Protein AF-A0A938Z7Q1-F1 (afdb_monomer)

Sequence (44 aa):
NLFSEEVMVVCETDKSVELPEEIACLGIWKEKIYGISKVTVYVR

Radius of gyration: 10.9 Å; Cα contacts (8 Å, |Δi|>4): 69; chains: 1; bounding box: 32×15×24 Å

Secon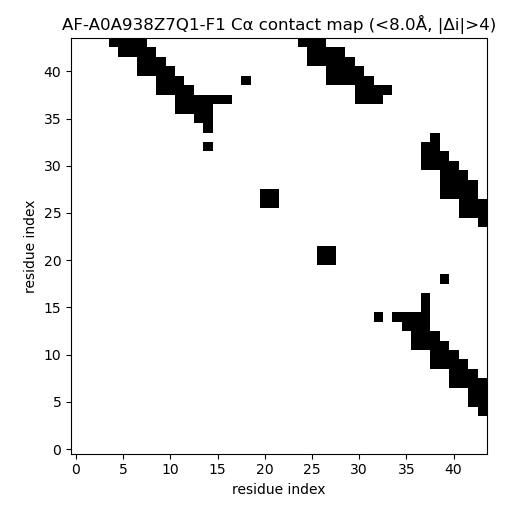dary structure (DSSP, 8-state):
--S-TT-EEEEEEETTPPPPSEETTEEEEEEEEETTEEEEEEE-

Structure (mmCIF, N/CA/C/O backbone):
data_AF-A0A938Z7Q1-F1
#
_entry.id   AF-A0A938Z7Q1-F1
#
loop_
_atom_site.group_PDB
_atom_site.id
_atom_site.type_sy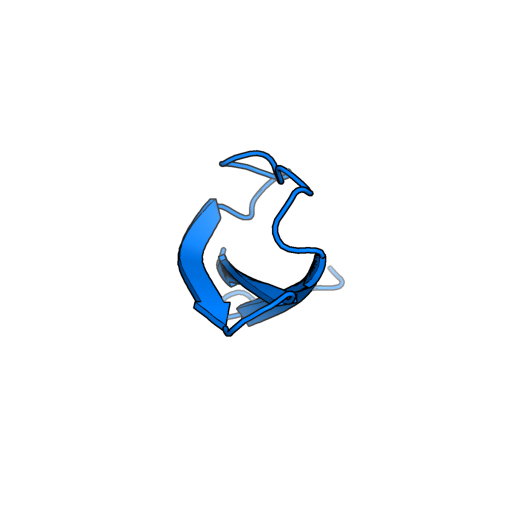mbol
_atom_site.label_atom_id
_atom_site.label_alt_id
_atom_site.label_comp_id
_atom_site.label_asym_id
_atom_site.label_entity_id
_atom_site.label_seq_id
_atom_site.pdbx_PDB_ins_code
_atom_site.Cartn_x
_atom_site.Cartn_y
_atom_site.Cartn_z
_atom_site.occupancy
_atom_site.B_iso_or_equiv
_atom_site.auth_seq_id
_atom_site.auth_comp_id
_atom_site.auth_asym_id
_atom_site.auth_atom_id
_atom_site.pdbx_PDB_model_num
ATOM 1 N N . ASN A 1 1 ? -17.140 -5.518 7.358 1.00 76.94 1 ASN A N 1
ATOM 2 C CA . ASN A 1 1 ? -15.951 -4.651 7.233 1.00 76.94 1 ASN A CA 1
ATOM 3 C C .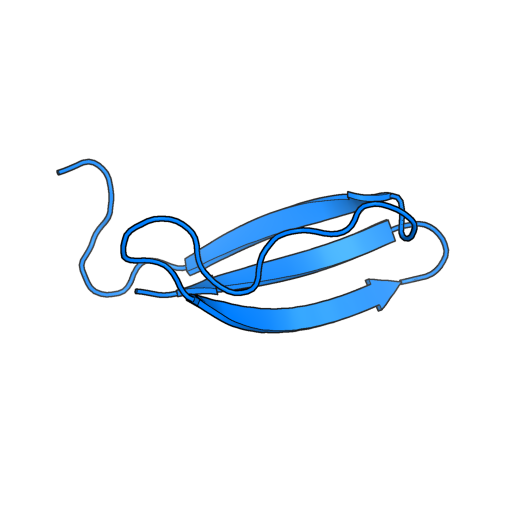 ASN A 1 1 ? -14.736 -5.570 7.164 1.00 76.94 1 ASN A C 1
ATOM 5 O O . ASN A 1 1 ? -14.619 -6.403 8.050 1.00 76.94 1 ASN A O 1
ATOM 9 N N . LEU A 1 2 ? -13.943 -5.523 6.088 1.00 91.75 2 LEU A N 1
ATOM 10 C CA . LEU A 1 2 ? -12.797 -6.431 5.864 1.00 91.75 2 LEU A CA 1
ATOM 11 C C . LEU A 1 2 ? -11.523 -5.977 6.592 1.00 91.75 2 LEU A C 1
ATOM 13 O O . LEU A 1 2 ? -10.628 -6.786 6.809 1.00 91.75 2 LEU A O 1
ATOM 17 N N . PHE A 1 3 ? -11.458 -4.703 6.981 1.00 94.94 3 PHE A N 1
ATOM 18 C CA . PHE A 1 3 ? -10.309 -4.112 7.652 1.00 94.94 3 PHE A CA 1
ATOM 19 C C . PHE A 1 3 ? -10.647 -3.766 9.102 1.00 94.94 3 PHE A C 1
ATOM 21 O O . PHE A 1 3 ? -11.709 -3.193 9.373 1.00 94.94 3 PHE A O 1
ATOM 28 N N . SER A 1 4 ? -9.740 -4.108 10.020 1.00 96.62 4 SER A N 1
ATOM 29 C CA . SER A 1 4 ? -9.758 -3.595 11.392 1.00 96.62 4 SER A CA 1
ATOM 30 C C . SER A 1 4 ? -9.518 -2.083 11.403 1.00 96.62 4 SER A C 1
ATOM 32 O O . SER A 1 4 ? -9.051 -1.512 10.417 1.00 96.62 4 SER A O 1
ATOM 34 N N . GLU A 1 5 ? -9.843 -1.420 12.514 1.00 95.00 5 GLU A N 1
ATOM 35 C CA . GLU A 1 5 ? -9.590 0.021 12.660 1.00 95.00 5 GLU A CA 1
ATOM 36 C C . GLU A 1 5 ? -8.093 0.351 12.633 1.00 95.00 5 GLU A C 1
ATOM 38 O O . GLU A 1 5 ? -7.709 1.342 12.031 1.00 95.00 5 GLU A O 1
ATOM 43 N N . GLU A 1 6 ? -7.246 -0.534 13.160 1.00 96.06 6 GLU A N 1
ATOM 44 C CA . GLU A 1 6 ? -5.784 -0.381 13.180 1.00 96.06 6 GLU A CA 1
ATOM 45 C C . GLU A 1 6 ? -5.090 -1.189 12.062 1.00 96.06 6 GLU A C 1
ATOM 47 O O . GLU A 1 6 ? -4.010 -1.749 12.253 1.00 96.06 6 GLU A O 1
ATOM 52 N N . VAL A 1 7 ? -5.738 -1.351 10.901 1.00 97.44 7 VAL A N 1
ATOM 53 C CA . VAL A 1 7 ? -5.155 -2.121 9.790 1.00 97.44 7 VAL A CA 1
ATOM 54 C C . VAL A 1 7 ? -3.886 -1.454 9.248 1.00 97.44 7 VAL A C 1
ATOM 56 O O . VAL A 1 7 ? -3.818 -0.236 9.096 1.00 97.44 7 VAL A O 1
ATOM 59 N N . MET A 1 8 ? -2.910 -2.278 8.868 1.00 97.94 8 MET A N 1
ATOM 60 C CA . MET A 1 8 ? -1.758 -1.868 8.072 1.00 97.94 8 MET A CA 1
ATOM 61 C C . MET A 1 8 ? -1.726 -2.692 6.786 1.00 97.94 8 MET A C 1
ATOM 63 O O . MET A 1 8 ? -1.600 -3.917 6.829 1.00 97.94 8 MET A O 1
ATOM 67 N N . VAL A 1 9 ? -1.856 -2.029 5.639 1.00 98.19 9 VAL A N 1
ATOM 68 C CA . VAL A 1 9 ? -1.801 -2.663 4.318 1.00 98.19 9 VAL A CA 1
ATOM 69 C C . VAL A 1 9 ? -0.431 -2.394 3.715 1.00 98.19 9 VAL A C 1
ATOM 71 O O . VAL A 1 9 ? -0.054 -1.243 3.518 1.00 98.19 9 VAL A O 1
ATOM 74 N N . VAL A 1 10 ? 0.319 -3.455 3.426 1.00 98.38 10 VAL A N 1
ATOM 75 C CA . VAL A 1 10 ? 1.650 -3.363 2.817 1.00 98.38 10 VAL A CA 1
ATOM 76 C C . VAL A 1 10 ? 1.559 -3.803 1.362 1.00 98.38 10 VAL A C 1
ATOM 78 O O . VAL A 1 10 ? 1.226 -4.952 1.078 1.00 98.38 10 VAL A O 1
ATOM 81 N N . CYS A 1 11 ? 1.871 -2.888 0.453 1.00 98.56 11 CYS A N 1
ATOM 82 C CA . CYS A 1 11 ? 1.961 -3.138 -0.978 1.00 98.56 11 CYS A CA 1
ATOM 83 C C . CYS A 1 11 ? 3.437 -3.215 -1.375 1.00 98.56 11 CYS A C 1
ATOM 85 O O . CYS A 1 11 ? 4.190 -2.285 -1.092 1.00 98.56 11 CYS A O 1
ATOM 87 N N . GLU A 1 12 ? 3.847 -4.289 -2.051 1.00 98.62 12 GLU A N 1
ATOM 88 C CA . GLU A 1 12 ? 5.142 -4.366 -2.733 1.00 98.62 12 GLU A CA 1
ATOM 89 C C . GLU A 1 12 ? 4.912 -4.356 -4.246 1.00 98.62 12 GLU A C 1
ATOM 91 O O . GLU A 1 12 ? 4.157 -5.171 -4.779 1.00 98.62 12 GLU A O 1
ATOM 96 N N . THR A 1 13 ? 5.551 -3.417 -4.937 1.00 98.75 13 THR A N 1
ATOM 97 C CA 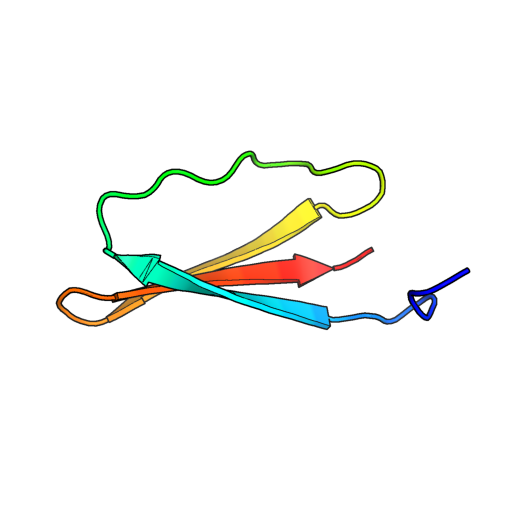. THR A 1 13 ? 5.442 -3.228 -6.388 1.00 98.75 13 THR A CA 1
ATOM 98 C C . THR A 1 13 ? 6.821 -3.016 -7.006 1.00 98.75 13 THR A C 1
ATOM 100 O O . THR A 1 13 ? 7.801 -2.804 -6.292 1.00 98.75 13 THR A O 1
ATOM 103 N N . ASP A 1 14 ? 6.918 -2.999 -8.339 1.00 98.69 14 ASP A N 1
ATOM 104 C CA . ASP A 1 14 ? 8.084 -2.395 -8.995 1.00 98.69 14 ASP A CA 1
ATOM 105 C C . ASP A 1 14 ? 8.194 -0.907 -8.609 1.00 98.69 14 ASP A C 1
ATOM 107 O O . ASP A 1 14 ? 7.187 -0.236 -8.351 1.00 98.69 14 ASP A O 1
ATOM 111 N N . LYS A 1 15 ? 9.419 -0.380 -8.569 1.00 98.25 15 LYS A N 1
ATOM 112 C CA . LYS A 1 15 ? 9.716 0.999 -8.164 1.00 98.25 15 LYS A CA 1
ATOM 113 C C . LYS A 1 15 ? 9.054 2.070 -9.028 1.00 98.25 15 LYS A C 1
ATOM 115 O O . LYS A 1 15 ? 8.928 3.199 -8.566 1.00 98.25 15 LYS A O 1
ATOM 120 N N . SER A 1 16 ? 8.687 1.733 -10.262 1.00 98.25 16 SER A N 1
ATOM 121 C CA . SER A 1 16 ? 8.039 2.644 -11.210 1.00 98.25 16 SER A CA 1
ATOM 122 C C . SER A 1 16 ? 6.528 2.772 -11.012 1.00 98.25 16 SER A C 1
ATOM 124 O O . SER A 1 16 ? 5.913 3.654 -11.606 1.00 98.25 16 SER A O 1
ATOM 126 N N . VAL A 1 17 ? 5.916 1.900 -10.206 1.00 98.50 17 VAL A N 1
ATOM 127 C CA . VAL A 1 17 ? 4.470 1.927 -9.967 1.00 98.50 17 VAL A CA 1
ATOM 128 C C . VAL A 1 17 ? 4.136 3.048 -8.997 1.00 98.50 17 VAL A C 1
ATOM 130 O O . VAL A 1 17 ? 4.621 3.056 -7.871 1.00 98.50 17 VAL A O 1
ATOM 133 N N . GLU A 1 18 ? 3.274 3.971 -9.407 1.00 98.19 18 GLU A N 1
ATOM 134 C CA . GLU A 1 18 ? 2.751 5.030 -8.544 1.00 98.19 18 GLU A CA 1
ATOM 135 C C . GLU A 1 18 ? 1.386 4.625 -7.987 1.00 98.19 18 GLU A C 1
ATOM 137 O O . GLU A 1 18 ? 0.442 4.379 -8.742 1.00 98.19 18 GLU A O 1
ATOM 142 N N . LEU A 1 19 ? 1.295 4.527 -6.660 1.00 98.56 19 LEU A N 1
ATOM 143 C CA . LEU A 1 19 ? 0.041 4.295 -5.953 1.00 98.56 19 LEU A CA 1
ATOM 144 C C . LEU A 1 19 ? -0.510 5.644 -5.456 1.00 98.56 19 LEU A C 1
ATOM 146 O O . LEU A 1 19 ? 0.271 6.534 -5.126 1.00 98.56 19 LEU A O 1
ATOM 150 N N . PRO A 1 20 ? -1.839 5.835 -5.426 1.00 98.38 20 PRO A N 1
ATOM 151 C CA . PRO A 1 20 ? -2.440 7.104 -5.017 1.00 98.38 20 PRO A CA 1
ATOM 152 C C . PRO A 1 20 ? -2.263 7.356 -3.514 1.00 98.38 20 PRO A C 1
ATOM 154 O O . PRO A 1 20 ? -2.305 6.419 -2.722 1.00 98.38 20 PRO A O 1
ATOM 157 N N . GLU A 1 21 ? -2.141 8.618 -3.101 1.00 97.88 21 GLU A N 1
ATOM 158 C CA . GLU A 1 21 ? -1.970 8.993 -1.684 1.00 97.88 21 GLU A CA 1
ATOM 159 C C . GLU A 1 21 ? -3.104 8.474 -0.781 1.00 97.88 21 GLU A C 1
ATOM 161 O O . GLU A 1 21 ? -2.859 8.089 0.365 1.00 97.88 21 GLU A O 1
ATOM 166 N N . GLU A 1 22 ? -4.324 8.388 -1.323 1.00 97.75 22 GLU A N 1
ATOM 167 C CA . GLU A 1 22 ? -5.516 7.896 -0.633 1.00 97.75 22 GLU A CA 1
ATOM 168 C C . GLU A 1 22 ? -6.259 6.833 -1.459 1.00 97.75 22 GLU A C 1
ATOM 170 O O . GLU A 1 22 ? -6.456 6.968 -2.671 1.00 97.75 22 GLU A O 1
ATOM 175 N N . ILE A 1 23 ? -6.7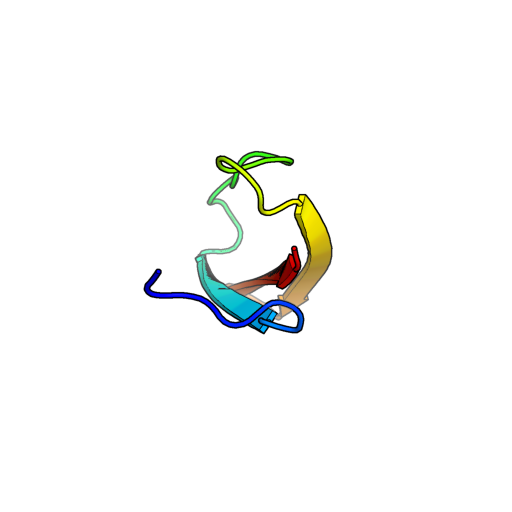24 5.774 -0.788 1.00 97.25 23 ILE A N 1
ATOM 176 C CA . ILE A 1 23 ? -7.619 4.747 -1.338 1.00 97.25 23 ILE A CA 1
ATOM 177 C C . ILE A 1 23 ? -8.766 4.529 -0.350 1.00 97.25 23 ILE A C 1
ATOM 179 O O . ILE A 1 23 ? -8.621 3.850 0.667 1.00 97.25 23 ILE A O 1
ATOM 183 N N . ALA A 1 24 ? -9.947 5.058 -0.670 1.00 95.31 24 ALA A N 1
ATOM 184 C CA . ALA A 1 24 ? -11.117 5.017 0.207 1.00 95.31 24 ALA A CA 1
ATOM 185 C C . ALA A 1 24 ? -10.832 5.611 1.603 1.00 95.31 24 ALA A C 1
ATOM 187 O O . ALA A 1 24 ? -10.745 6.822 1.732 1.00 95.31 24 ALA A O 1
ATOM 188 N N . CYS A 1 25 ? -10.721 4.776 2.641 1.00 94.69 25 CYS A N 1
ATOM 189 C CA . CYS A 1 25 ? -10.422 5.203 4.017 1.00 94.69 25 CYS A CA 1
ATOM 190 C C . CYS A 1 25 ? -8.960 4.966 4.410 1.00 94.69 25 CYS A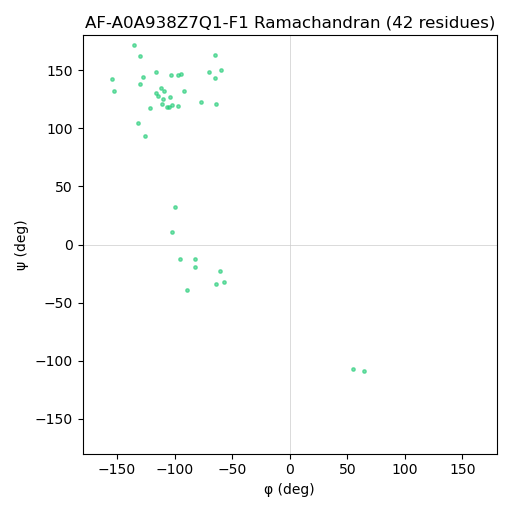 C 1
ATOM 192 O O . CYS A 1 25 ? -8.649 5.005 5.588 1.00 94.69 25 CYS A O 1
ATOM 194 N N . LEU A 1 26 ? -8.100 4.634 3.448 1.00 97.75 26 LEU A N 1
ATOM 195 C CA . LEU A 1 26 ? -6.698 4.326 3.677 1.00 97.75 26 LEU A CA 1
ATOM 196 C C . LEU A 1 26 ? -5.823 5.452 3.127 1.00 97.75 26 LEU A C 1
ATOM 198 O O . LEU A 1 26 ? -5.990 5.830 1.968 1.00 97.75 26 LEU A O 1
ATOM 202 N N . GLY A 1 27 ? -4.868 5.925 3.921 1.00 98.31 27 GLY A N 1
ATOM 203 C CA . GLY A 1 27 ? -3.848 6.893 3.514 1.00 98.31 27 GLY A CA 1
ATOM 204 C C . GLY A 1 27 ? -2.444 6.297 3.583 1.00 98.31 27 GLY A C 1
ATOM 205 O O . GLY A 1 27 ? -2.172 5.423 4.415 1.00 98.31 27 GLY A O 1
ATOM 206 N N . ILE A 1 28 ? -1.543 6.746 2.706 1.00 98.50 28 ILE A N 1
ATOM 207 C CA . ILE A 1 28 ? -0.132 6.347 2.758 1.00 98.50 28 ILE A CA 1
ATOM 208 C C . ILE A 1 28 ? 0.490 6.858 4.060 1.00 98.50 28 ILE A C 1
ATOM 210 O O . ILE A 1 28 ? 0.579 8.057 4.310 1.00 98.50 28 ILE A O 1
ATOM 214 N N . TRP A 1 29 ? 1.000 5.934 4.868 1.00 98.44 29 TRP A N 1
ATOM 215 C CA . TRP A 1 29 ? 1.824 6.261 6.027 1.00 98.44 29 TRP A CA 1
ATOM 216 C C . TRP A 1 29 ? 3.306 6.343 5.665 1.00 98.44 29 TRP A C 1
ATOM 218 O O . TRP A 1 29 ? 4.045 7.179 6.189 1.00 98.44 29 TRP A O 1
ATOM 228 N N . LYS A 1 30 ? 3.772 5.441 4.794 1.00 98.12 30 LYS A N 1
ATOM 229 C CA . LYS A 1 30 ? 5.190 5.342 4.453 1.00 98.12 30 LYS A CA 1
ATOM 230 C C . LYS A 1 30 ? 5.406 4.734 3.083 1.00 98.12 30 LYS A C 1
ATOM 232 O O . LYS A 1 30 ? 4.786 3.734 2.743 1.00 98.12 30 LYS A O 1
ATOM 237 N N . GLU A 1 31 ? 6.403 5.253 2.379 1.00 98.12 31 GLU A N 1
ATOM 238 C CA . GLU A 1 31 ? 6.924 4.655 1.154 1.00 98.12 31 GLU A CA 1
ATOM 239 C C . GLU A 1 31 ? 8.429 4.478 1.238 1.00 98.12 31 GLU A C 1
ATOM 241 O O . GLU A 1 31 ? 9.147 5.289 1.836 1.00 98.12 31 GLU A O 1
ATOM 246 N N . LYS A 1 32 ? 8.927 3.389 0.654 1.00 98.50 32 LYS A N 1
ATOM 247 C CA . LYS A 1 32 ? 10.362 3.158 0.550 1.00 98.50 32 LYS A CA 1
ATOM 248 C C . LYS A 1 32 ? 10.725 2.297 -0.648 1.00 98.50 32 LYS A C 1
ATOM 250 O O . LYS A 1 32 ? 10.173 1.221 -0.841 1.00 98.50 32 LYS A O 1
ATOM 255 N N . ILE A 1 33 ? 11.725 2.749 -1.399 1.00 98.56 33 ILE A N 1
ATOM 256 C CA . ILE A 1 33 ? 12.312 2.005 -2.515 1.00 98.56 33 ILE A CA 1
ATOM 257 C C . ILE A 1 33 ? 13.496 1.173 -2.009 1.00 98.56 33 ILE A C 1
ATOM 259 O O . ILE A 1 33 ? 14.379 1.680 -1.312 1.00 98.56 33 ILE A O 1
ATOM 263 N N . TYR A 1 34 ? 13.523 -0.098 -2.397 1.00 97.38 34 TYR A N 1
ATOM 264 C CA . TYR A 1 34 ? 14.596 -1.055 -2.154 1.00 97.38 34 TYR A CA 1
ATOM 265 C C . TYR A 1 34 ? 15.035 -1.671 -3.489 1.00 97.38 34 TYR A C 1
ATOM 267 O O . TYR A 1 34 ? 14.467 -2.652 -3.965 1.00 97.38 34 TYR A O 1
ATOM 275 N N . GLY A 1 35 ? 16.059 -1.088 -4.118 1.00 97.31 35 GLY A N 1
ATOM 276 C CA . GLY A 1 35 ? 16.534 -1.548 -5.425 1.00 97.31 35 GLY A CA 1
ATOM 277 C C . GLY A 1 35 ? 15.478 -1.349 -6.515 1.00 97.31 35 GLY A C 1
ATOM 278 O O . GLY A 1 35 ? 15.240 -0.215 -6.929 1.00 97.31 35 GLY A O 1
ATOM 279 N N . ILE A 1 36 ? 14.884 -2.444 -6.998 1.00 97.94 36 ILE A N 1
ATOM 280 C CA . ILE A 1 36 ? 13.808 -2.431 -8.004 1.00 97.94 36 ILE A CA 1
ATOM 281 C C . ILE A 1 36 ? 12.401 -2.488 -7.399 1.00 97.94 36 ILE A C 1
ATOM 283 O O . ILE A 1 36 ? 11.451 -2.212 -8.117 1.00 97.94 36 ILE A O 1
ATOM 287 N N . SER A 1 37 ? 12.261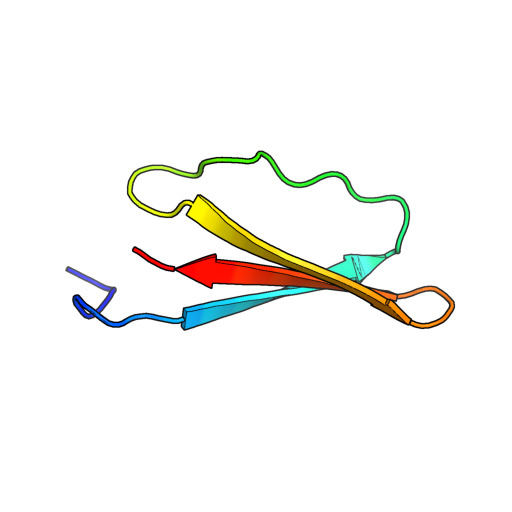 -2.792 -6.106 1.00 98.38 37 SER A N 1
ATOM 288 C CA . SER A 1 37 ? 10.958 -2.838 -5.435 1.00 98.38 37 SER A CA 1
ATOM 289 C C . SER A 1 37 ? 10.643 -1.506 -4.748 1.00 98.38 37 SER A C 1
ATOM 291 O O . SER A 1 37 ? 11.541 -0.852 -4.209 1.00 98.38 37 SER A O 1
ATOM 293 N N . LYS A 1 38 ? 9.367 -1.120 -4.698 1.00 98.81 38 LYS A N 1
ATOM 294 C CA . LYS A 1 38 ? 8.829 -0.079 -3.809 1.00 98.81 38 LYS A CA 1
ATOM 295 C C . LYS A 1 38 ? 7.833 -0.719 -2.849 1.00 98.81 38 LYS A C 1
ATOM 297 O O . LYS A 1 38 ? 6.964 -1.479 -3.260 1.00 98.81 38 LYS A O 1
ATOM 302 N N . VAL A 1 39 ? 8.006 -0.426 -1.564 1.00 98.75 39 VAL A N 1
ATOM 303 C CA . VAL A 1 39 ? 7.088 -0.814 -0.495 1.00 98.75 39 VAL A CA 1
ATOM 304 C C . VAL A 1 39 ? 6.306 0.423 -0.079 1.00 98.75 39 VAL A C 1
ATOM 306 O O . VAL A 1 39 ? 6.908 1.383 0.408 1.00 98.75 39 VAL A O 1
ATOM 309 N N . THR A 1 40 ? 4.988 0.379 -0.234 1.00 98.81 40 THR A N 1
ATOM 310 C CA . THR A 1 40 ? 4.051 1.425 0.197 1.00 98.81 40 THR A CA 1
ATOM 311 C C . THR A 1 40 ? 3.164 0.853 1.293 1.00 98.81 40 THR A C 1
ATOM 313 O O . THR A 1 40 ? 2.583 -0.223 1.145 1.00 98.81 40 THR A O 1
ATOM 316 N N . VAL A 1 41 ? 3.086 1.552 2.420 1.00 98.69 41 VAL A N 1
ATOM 317 C CA . VAL A 1 41 ? 2.305 1.153 3.589 1.00 98.69 41 VAL A CA 1
ATOM 318 C C . VAL A 1 41 ? 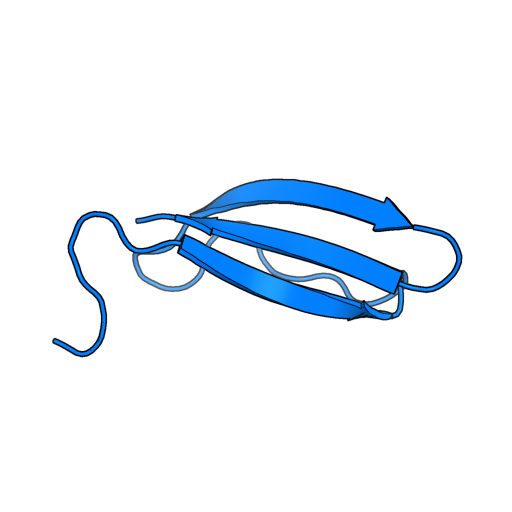1.138 2.110 3.748 1.00 98.69 41 VAL A C 1
ATOM 320 O O . VAL A 1 41 ? 1.356 3.306 3.946 1.00 98.69 41 VAL A O 1
ATOM 323 N N . TYR A 1 42 ? -0.077 1.573 3.713 1.00 98.69 42 TYR A N 1
ATOM 324 C CA . TYR A 1 42 ? -1.305 2.295 4.019 1.00 98.69 42 TYR A CA 1
ATOM 325 C C . TYR A 1 42 ? -1.824 1.948 5.412 1.00 98.69 42 TYR A C 1
ATOM 327 O O . TYR A 1 42 ? -1.737 0.797 5.851 1.00 98.69 42 TYR A O 1
ATOM 335 N N . VAL A 1 43 ? -2.421 2.934 6.067 1.00 97.88 43 VAL A N 1
ATOM 336 C CA . VAL A 1 43 ? -3.162 2.788 7.327 1.00 97.88 43 VAL A CA 1
ATOM 337 C C . VAL A 1 43 ? -4.528 3.455 7.189 1.00 97.88 43 VAL A C 1
ATOM 339 O O . VAL A 1 43 ? -4.732 4.228 6.252 1.00 97.88 43 VAL A O 1
ATOM 342 N N . ARG A 1 44 ? -5.465 3.119 8.077 1.00 94.44 44 ARG A N 1
ATOM 343 C CA . ARG A 1 44 ? -6.744 3.834 8.196 1.00 94.44 44 ARG A CA 1
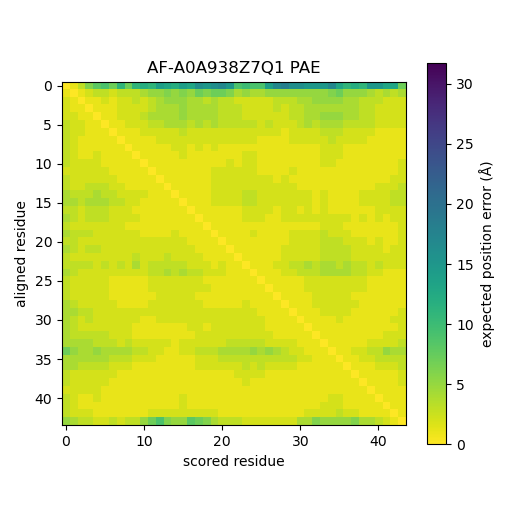ATOM 344 C C . ARG A 1 44 ? -6.597 5.187 8.883 1.00 94.44 44 ARG A C 1
ATOM 346 O O . ARG A 1 44 ? -5.671 5.318 9.712 1.00 94.44 44 ARG A O 1
#

pLDDT: mean 97.14, std 3.42, range [76.94, 98.81]

Nearest PDB structures (foldseek):
  2esr-assembly1_B  TM=1.002E+00  e=6.690E-05  Streptococcus pyogenes MGAS10394
  2fhp-assembly1_A  TM=1.005E+00  e=1.175E-03  Enterococcus faecalis V583
  2fhp-assembly2_B  TM=9.903E-01  e=2.482E-03  Enterococcus faecalis V583
  2fpo-assembly4_D  TM=8.101E-01  e=1.717E-01  Escherichia coli K-12
  2fpo-assembly3_C  TM=7.384E-01  e=1.944E-01  Escherichia coli K-12

Solvent-accessible surface area (backbone atoms only — not comparable to full-atom values): 2756 Å² total; per-residue (Å²): 130,97,66,63,80,86,37,74,48,78,47,80,42,54,55,86,68,84,77,73,67,61,55,95,72,30,37,63,76,47,75,48,75,57,91,62,34,23,40,38,31,31,30,91

Foldseek 3Di:
DPADQFDKDKDKDFPPDDDDQDDDPWGWPDWDDDPGIIITIITD

Mean predicted aligned error: 2.1 Å